Protein AF-W1WF90-F1 (afdb_monomer)

Secondary structure (DSSP, 8-state):
--TTS--HHHHHHHHHHHHHH-S--------TTT-SHHHHHHTTSS-EEEEEETTTS-HHHHHHHHHHHHHT-S-EEEEEEE--

Solvent-accessible surface area (backbone atoms only — not comparable to full-atom values): 5373 Å² total; per-residue (Å²): 128,73,85,72,77,58,61,69,70,57,52,50,52,52,49,55,50,53,60,72,78,37,100,74,86,87,81,88,63,66,60,65,84,82,46,63,64,36,55,64,52,40,64,75,42,89,53,44,73,46,78,41,50,60,96,71,65,50,76,66,54,53,53,51,42,50,52,60,52,58,70,57,75,41,50,73,78,48,73,48,81,40,79,133

Sequence (84 aa):
HPSEVVDSSKLSTIWDYIRDEYDVVIIDTPPVLDVTDAIVLAEKSDGVMLVVKNEVAGPKDLIEAKKRLTQVGIPLLGSIIIDV

Foldseek 3Di:
DCVPPDPVVVVVVVLVVVVVPDPDDDDDDPQVVPDCRCLVVCLSDQEDEAEAEPPPDDPVNVVVSVVSSVVSVHYHPYYDYDYD

Nearest PDB structures (foldseek):
  3la6-assembly2_K  TM=9.052E-01  e=2.678E-03  Escherichia coli K-12
  3la6-assembly2_M  TM=9.113E-01  e=3.749E-03  Escherichia coli K-12
  3la6-assembly1_G  TM=9.122E-01  e=3.749E-03  Escherichia coli K-12
  8jd0-assembly1_2  TM=6.995E-01  e=6.666E-01  Homo sapiens
  8jcy-assembly1_2  TM=6.831E-01  e=9.982E-01  Homo sapiens

pLDDT: mean 86.65, std 14.1, range [38.28, 97.62]

Structure (mmCIF, N/CA/C/O backbone):
data_AF-W1WF90-F1
#
_entry.id   AF-W1WF90-F1
#
loop_
_atom_site.group_PDB
_atom_site.id
_atom_site.type_symbol
_atom_site.label_atom_id
_atom_site.label_alt_id
_atom_site.label_comp_id
_atom_site.label_asym_id
_atom_site.label_entity_id
_atom_site.label_seq_id
_atom_site.pdbx_PDB_ins_code
_atom_site.Cartn_x
_atom_site.Cartn_y
_atom_site.Cartn_z
_atom_site.occupancy
_atom_site.B_iso_or_equiv
_atom_site.auth_seq_id
_atom_site.auth_comp_id
_atom_site.auth_asym_id
_atom_site.auth_atom_id
_atom_site.pdbx_PDB_model_num
ATOM 1 N N . HIS A 1 1 ? -2.081 23.623 -3.316 1.00 38.28 1 HIS A N 1
ATOM 2 C CA . HIS A 1 1 ? -1.553 22.652 -2.343 1.00 38.28 1 HI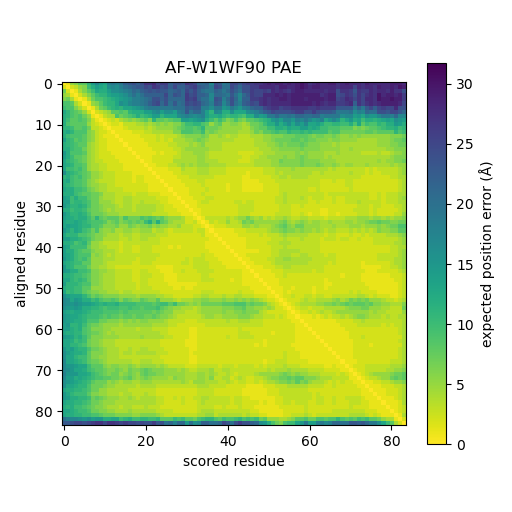S A CA 1
ATOM 3 C C . HIS A 1 1 ? -2.724 21.889 -1.739 1.00 38.28 1 HIS A C 1
ATOM 5 O O . HIS A 1 1 ? -3.629 22.546 -1.249 1.00 38.28 1 HIS A O 1
ATOM 11 N N . PRO A 1 2 ? -2.748 20.547 -1.791 1.00 40.19 2 PRO A N 1
ATOM 12 C CA . PRO A 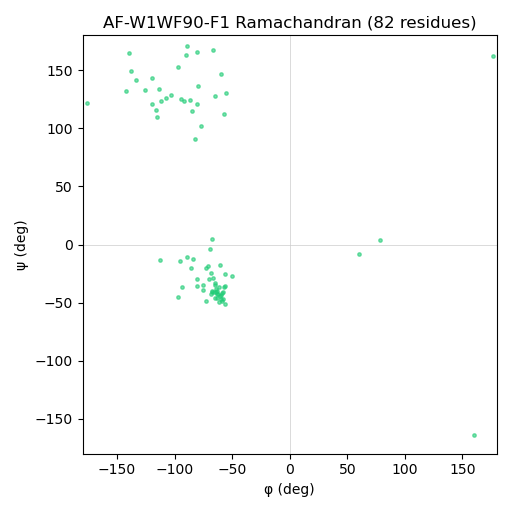1 2 ? -3.800 19.723 -1.175 1.00 40.19 2 PRO A CA 1
ATOM 13 C C . PRO A 1 2 ? -3.779 19.737 0.364 1.00 40.19 2 PRO A C 1
ATOM 15 O O . PRO A 1 2 ? -4.653 19.160 0.994 1.00 40.19 2 PRO A O 1
ATOM 18 N N . SER A 1 3 ? -2.794 20.410 0.967 1.00 42.28 3 SER A N 1
ATOM 19 C CA . SER A 1 3 ? -2.462 20.400 2.395 1.00 42.28 3 SER A CA 1
ATOM 20 C C . SER A 1 3 ? -3.491 21.050 3.333 1.00 42.28 3 SER A C 1
ATOM 22 O O . SER A 1 3 ? -3.222 21.155 4.524 1.00 42.28 3 SER A O 1
ATOM 24 N N . GLU A 1 4 ? -4.644 21.496 2.827 1.00 45.50 4 GLU A N 1
ATOM 25 C CA . GLU A 1 4 ? -5.740 22.081 3.626 1.00 45.50 4 GLU A CA 1
ATOM 26 C C . GLU A 1 4 ? -7.007 21.221 3.656 1.00 45.50 4 GLU A C 1
ATOM 28 O O . GLU A 1 4 ? -7.884 21.426 4.494 1.00 45.50 4 GLU A O 1
ATOM 33 N N . VAL A 1 5 ? -7.095 20.218 2.784 1.00 50.94 5 VAL A N 1
ATOM 34 C CA . VAL A 1 5 ? -7.974 19.081 3.029 1.00 50.94 5 VAL A CA 1
ATOM 35 C C . VAL A 1 5 ? -7.079 18.251 3.945 1.00 50.94 5 VAL A C 1
ATOM 37 O O . VAL A 1 5 ? -6.194 17.543 3.488 1.00 50.94 5 VAL A O 1
ATOM 40 N N . VAL A 1 6 ? -7.133 18.408 5.262 1.00 48.97 6 VAL A N 1
ATOM 41 C CA . VAL A 1 6 ? -8.142 17.769 6.090 1.00 48.97 6 VAL A CA 1
ATOM 42 C C . VAL A 1 6 ? -7.940 18.264 7.525 1.00 48.97 6 VAL A C 1
ATOM 44 O O . VAL A 1 6 ? -6.900 18.034 8.138 1.00 48.97 6 VAL A O 1
ATOM 47 N N . ASP A 1 7 ? -8.970 18.874 8.094 1.00 53.53 7 ASP A N 1
ATOM 48 C CA . ASP A 1 7 ? -9.195 18.811 9.536 1.00 53.53 7 ASP A CA 1
ATOM 49 C C . ASP A 1 7 ? -9.298 17.321 9.895 1.00 53.53 7 ASP A C 1
ATOM 51 O O . ASP A 1 7 ? -10.190 16.644 9.382 1.00 53.53 7 ASP A O 1
ATOM 55 N N . SER A 1 8 ? -8.333 16.770 10.642 1.00 61.53 8 SER A N 1
ATOM 56 C CA . SER A 1 8 ? -8.158 15.317 10.857 1.00 61.53 8 SER A CA 1
ATOM 57 C C . SER A 1 8 ? -9.447 14.607 11.292 1.00 61.53 8 SER A C 1
ATOM 59 O O . SER A 1 8 ? -9.652 13.441 10.953 1.00 61.53 8 SER A O 1
ATOM 61 N N . SER A 1 9 ? -10.343 15.348 11.950 1.00 65.25 9 SER A N 1
ATOM 62 C CA . SER A 1 9 ? -11.693 14.945 12.352 1.00 65.25 9 SER A CA 1
ATOM 63 C C . SER A 1 9 ? -12.654 14.660 11.183 1.00 65.25 9 SER A C 1
ATOM 65 O O . SER A 1 9 ? -13.492 13.758 11.250 1.00 65.25 9 SER A O 1
ATOM 67 N N . LYS A 1 10 ? -12.544 15.394 10.072 1.00 73.94 10 LYS A N 1
ATOM 68 C CA . LYS A 1 10 ? -13.389 15.201 8.886 1.00 73.94 10 LYS A CA 1
ATOM 69 C C . LYS A 1 10 ? -12.974 13.969 8.095 1.00 73.94 10 LYS A C 1
ATOM 71 O O . LYS A 1 10 ? -13.855 13.247 7.639 1.00 73.94 10 LYS A O 1
ATOM 76 N N . LEU A 1 11 ? -11.671 13.683 7.963 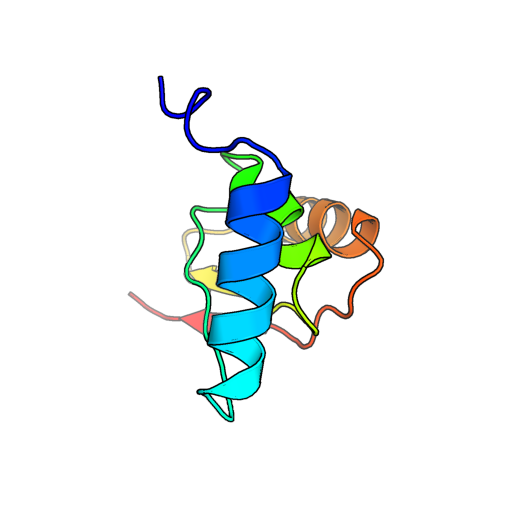1.00 73.88 11 LEU A N 1
ATOM 77 C CA . LEU A 1 11 ? -11.261 12.425 7.322 1.00 73.88 11 LEU A CA 1
ATOM 78 C C . LEU A 1 11 ? -11.627 11.213 8.145 1.00 73.88 11 LEU A C 1
ATOM 80 O O . LEU A 1 11 ? -12.014 10.224 7.542 1.00 73.88 11 LEU A O 1
ATOM 84 N N . SER A 1 12 ? -11.479 11.257 9.472 1.00 78.69 12 SER A N 1
ATOM 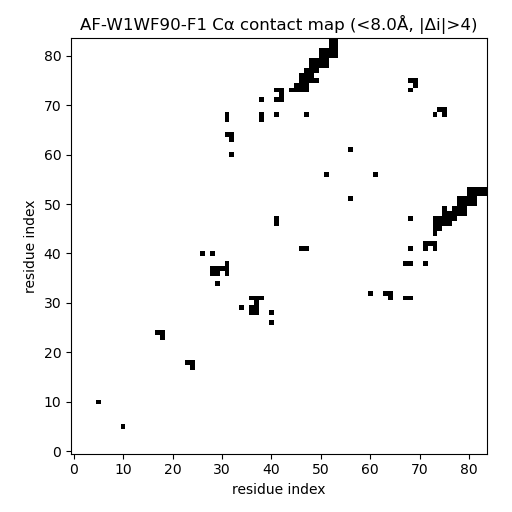85 C CA . SER A 1 12 ? -11.883 10.111 10.289 1.00 78.69 12 SER A CA 1
ATOM 86 C C . SER A 1 12 ? -13.370 9.827 10.100 1.00 78.69 12 SER A C 1
ATOM 88 O O . SER A 1 12 ? -13.733 8.695 9.826 1.00 78.69 12 SER A O 1
ATOM 90 N N . THR A 1 13 ? -14.205 10.871 10.090 1.00 86.50 13 THR A N 1
ATOM 91 C CA . THR A 1 13 ? -15.650 10.731 9.846 1.00 86.50 13 THR A CA 1
ATOM 92 C C . THR A 1 13 ? -15.955 10.134 8.468 1.00 86.50 13 THR A C 1
ATOM 94 O O . THR A 1 13 ? -16.794 9.247 8.349 1.00 86.50 13 THR A O 1
ATOM 97 N N . ILE A 1 14 ? -15.272 10.600 7.415 1.00 87.50 14 ILE A N 1
ATOM 98 C CA . ILE A 1 14 ? -15.434 10.048 6.059 1.00 87.50 14 ILE A CA 1
ATOM 99 C C . ILE A 1 14 ? -14.980 8.586 6.014 1.00 87.50 14 ILE A C 1
ATOM 101 O O . ILE A 1 14 ? -15.626 7.764 5.374 1.00 87.50 14 ILE A O 1
ATOM 105 N N . TRP A 1 15 ? -13.879 8.263 6.688 1.00 85.94 15 TRP A N 1
ATOM 106 C CA . TRP A 1 15 ? -13.335 6.913 6.725 1.00 85.94 15 TRP A CA 1
ATOM 107 C C . TRP A 1 15 ? -14.276 5.932 7.419 1.00 85.94 15 TRP A C 1
ATOM 109 O O . TRP A 1 15 ? -14.544 4.861 6.880 1.00 85.94 15 TRP A O 1
ATOM 119 N N . ASP A 1 16 ? -14.813 6.328 8.573 1.00 89.44 16 ASP A N 1
ATOM 120 C CA . ASP A 1 16 ? -15.771 5.529 9.332 1.00 89.44 16 ASP A CA 1
ATOM 121 C C . ASP A 1 16 ? -17.048 5.294 8.515 1.00 89.44 16 ASP A C 1
ATOM 123 O O . ASP A 1 16 ? -17.523 4.166 8.439 1.00 89.44 16 ASP A O 1
ATOM 127 N N . TYR A 1 17 ? -17.548 6.323 7.821 1.00 92.94 17 TYR A N 1
ATOM 128 C CA . TYR A 1 17 ? -18.698 6.198 6.921 1.00 92.94 17 TYR A CA 1
ATOM 129 C C . TYR A 1 17 ? -18.433 5.232 5.757 1.00 92.94 17 TYR A C 1
ATOM 131 O O . TYR A 1 17 ? -19.226 4.332 5.507 1.00 92.94 17 TYR A O 1
ATOM 139 N N . ILE A 1 18 ? -17.308 5.384 5.047 1.00 93.25 18 ILE A N 1
ATOM 140 C CA . ILE A 1 18 ? -16.970 4.505 3.915 1.00 93.25 18 ILE A CA 1
ATOM 141 C C . ILE A 1 18 ? -16.825 3.049 4.384 1.00 93.25 18 ILE A C 1
ATOM 143 O O . ILE A 1 18 ? -17.211 2.134 3.663 1.00 93.25 18 ILE A O 1
ATOM 147 N N . ARG A 1 19 ? -16.285 2.825 5.584 1.00 91.69 19 ARG A N 1
ATOM 148 C CA . ARG A 1 19 ? -16.132 1.483 6.152 1.00 91.69 19 ARG A CA 1
ATOM 149 C C . ARG A 1 19 ? -17.468 0.842 6.550 1.00 91.69 19 ARG A C 1
ATOM 151 O O . ARG A 1 19 ? -17.550 -0.379 6.519 1.00 91.69 19 ARG A O 1
ATOM 158 N N . ASP A 1 20 ? -18.473 1.629 6.929 1.00 94.81 20 ASP A N 1
ATOM 159 C CA . ASP A 1 20 ? -19.807 1.125 7.299 1.00 94.81 20 ASP A CA 1
ATOM 160 C C . ASP A 1 20 ? -20.677 0.818 6.066 1.00 94.81 20 ASP A C 1
ATOM 162 O O . ASP A 1 20 ? -21.422 -0.156 6.047 1.00 94.81 20 ASP A O 1
ATOM 166 N N . GLU A 1 21 ? -20.546 1.619 5.004 1.00 97.62 21 GLU A N 1
ATOM 167 C CA . GLU A 1 21 ? -21.407 1.528 3.815 1.00 97.62 21 GLU A CA 1
ATOM 168 C C . GLU A 1 21 ? -20.944 0.508 2.761 1.00 97.62 21 GLU A C 1
ATOM 170 O O . GLU A 1 21 ? -21.738 0.101 1.910 1.00 97.62 21 GLU A O 1
ATOM 175 N N . TYR A 1 22 ? -19.667 0.113 2.766 1.00 96.94 22 TYR A N 1
ATOM 176 C CA . TYR A 1 22 ? -19.095 -0.767 1.744 1.00 96.94 22 TYR A CA 1
ATOM 177 C C . TYR A 1 22 ? -18.429 -1.998 2.356 1.00 96.94 22 TYR A C 1
ATOM 179 O O . TYR A 1 22 ? -17.574 -1.885 3.229 1.00 96.94 22 TYR A O 1
ATOM 187 N N . ASP A 1 23 ? -18.724 -3.175 1.800 1.00 96.06 23 ASP A N 1
ATOM 188 C CA . ASP A 1 23 ? -18.077 -4.431 2.204 1.00 96.06 23 ASP A CA 1
ATOM 189 C C . ASP A 1 23 ? -16.573 -4.451 1.878 1.00 96.06 23 ASP A C 1
ATOM 191 O O . ASP A 1 23 ? -15.775 -5.082 2.572 1.00 96.06 23 ASP A O 1
ATOM 195 N N . VAL A 1 24 ? -16.185 -3.795 0.778 1.00 95.44 24 VAL A N 1
ATOM 196 C CA . VAL A 1 24 ? -14.806 -3.734 0.282 1.00 95.44 24 VAL A CA 1
ATOM 197 C C . VAL A 1 24 ? -14.527 -2.348 -0.282 1.00 95.44 24 VAL A C 1
ATOM 199 O O . VAL A 1 24 ? -15.276 -1.837 -1.113 1.00 95.44 24 VAL A O 1
ATOM 202 N N . VAL A 1 25 ? -13.392 -1.775 0.115 1.00 94.81 25 VAL A N 1
ATOM 203 C CA . VAL A 1 25 ? -12.922 -0.463 -0.335 1.00 94.81 25 VAL A CA 1
ATOM 204 C C . VAL A 1 25 ? -11.571 -0.638 -1.020 1.00 94.81 25 VAL A C 1
ATOM 206 O O . VAL A 1 25 ? -10.617 -1.116 -0.407 1.00 94.81 25 VAL A O 1
ATOM 209 N N . ILE A 1 26 ? -11.479 -0.250 -2.293 1.00 94.94 26 ILE A N 1
ATOM 210 C CA . ILE A 1 26 ? -10.218 -0.238 -3.047 1.00 94.94 26 ILE A CA 1
ATOM 211 C C . ILE A 1 26 ? -9.735 1.201 -3.143 1.00 94.94 26 ILE A C 1
ATOM 213 O O . ILE A 1 26 ? -10.477 2.089 -3.558 1.00 94.94 26 ILE A O 1
ATOM 217 N N . ILE A 1 27 ? -8.479 1.415 -2.770 1.00 93.62 27 ILE A N 1
ATOM 218 C CA . ILE A 1 27 ? -7.866 2.737 -2.727 1.00 93.62 27 ILE A CA 1
ATOM 219 C C . ILE A 1 27 ? -6.749 2.751 -3.751 1.00 93.62 27 ILE A C 1
ATOM 221 O O . ILE A 1 27 ? -5.730 2.083 -3.578 1.00 93.62 27 ILE A O 1
ATOM 225 N N . ASP A 1 28 ? -6.961 3.506 -4.821 1.00 93.00 28 ASP A N 1
ATOM 226 C CA . ASP A 1 28 ? -5.910 3.769 -5.791 1.00 93.00 28 ASP A CA 1
ATOM 227 C C . ASP A 1 28 ? -4.982 4.865 -5.263 1.00 93.00 28 ASP A C 1
ATOM 229 O O . ASP A 1 28 ? -5.428 5.862 -4.688 1.00 93.00 28 ASP A O 1
ATOM 233 N N . THR A 1 29 ? -3.680 4.661 -5.428 1.00 90.94 29 THR A N 1
ATOM 234 C CA . THR A 1 29 ? -2.650 5.561 -4.904 1.00 90.94 29 THR A CA 1
ATOM 235 C C . THR A 1 29 ? -1.561 5.764 -5.951 1.00 90.94 29 THR A C 1
ATOM 237 O O . THR A 1 29 ? -1.296 4.854 -6.740 1.00 90.94 29 THR A O 1
ATOM 240 N N . PRO A 1 30 ? -0.893 6.931 -5.987 1.00 91.06 30 PRO A N 1
ATOM 241 C CA . PRO A 1 30 ? 0.242 7.108 -6.883 1.00 91.06 30 PRO A CA 1
ATOM 242 C C . PRO A 1 30 ? 1.420 6.196 -6.473 1.00 91.06 30 PRO A C 1
ATOM 244 O O . PRO A 1 30 ? 1.424 5.649 -5.366 1.00 91.06 30 PRO A O 1
ATOM 247 N N . PRO A 1 31 ? 2.449 6.027 -7.327 1.00 92.25 31 PRO A N 1
ATOM 248 C CA . PRO A 1 31 ? 3.548 5.106 -7.051 1.00 92.25 31 PRO A CA 1
ATOM 249 C C . PRO A 1 31 ? 4.243 5.386 -5.710 1.00 92.25 31 PRO A C 1
ATOM 251 O O . PRO A 1 31 ? 4.691 6.501 -5.442 1.00 92.25 31 PRO A O 1
ATOM 254 N N . VAL A 1 32 ? 4.417 4.342 -4.891 1.00 92.50 32 VAL A N 1
ATOM 255 C CA . VAL A 1 32 ? 5.025 4.426 -3.542 1.00 92.50 32 VAL A CA 1
ATOM 256 C C . VAL A 1 32 ? 6.474 4.943 -3.536 1.00 92.50 32 VAL A C 1
ATOM 258 O O . VAL A 1 32 ? 7.013 5.344 -2.500 1.00 92.50 32 VAL A O 1
ATOM 261 N N . LEU A 1 33 ? 7.139 4.909 -4.692 1.00 92.56 33 LEU A N 1
ATOM 262 C CA . LEU A 1 33 ? 8.498 5.418 -4.853 1.00 92.56 33 LEU A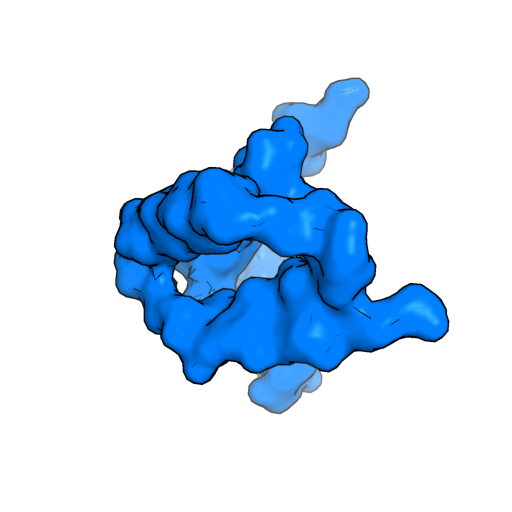 CA 1
ATOM 263 C C . LEU A 1 33 ? 8.533 6.941 -5.031 1.00 92.56 33 LEU A C 1
ATOM 265 O O . LEU A 1 33 ? 9.486 7.565 -4.557 1.00 92.56 33 LEU A O 1
ATOM 269 N N . ASP A 1 34 ? 7.479 7.526 -5.603 1.00 89.31 34 ASP A N 1
ATOM 270 C CA . ASP A 1 34 ? 7.434 8.936 -5.998 1.00 89.31 34 ASP A CA 1
ATOM 271 C C . ASP A 1 34 ? 6.831 9.833 -4.913 1.00 89.31 34 ASP A C 1
ATOM 273 O O . ASP A 1 34 ? 7.275 10.966 -4.723 1.00 89.31 34 ASP A O 1
ATOM 277 N N . VAL A 1 35 ? 5.825 9.333 -4.187 1.00 85.31 35 VAL A N 1
ATOM 278 C CA . VAL A 1 35 ? 5.051 10.122 -3.217 1.00 85.31 35 VAL A CA 1
ATOM 279 C C . VAL A 1 35 ? 4.740 9.349 -1.936 1.00 85.31 35 VAL A C 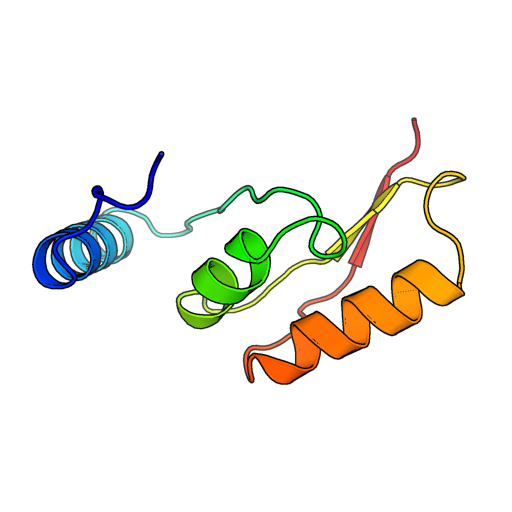1
ATOM 281 O O . VAL A 1 35 ? 4.839 8.1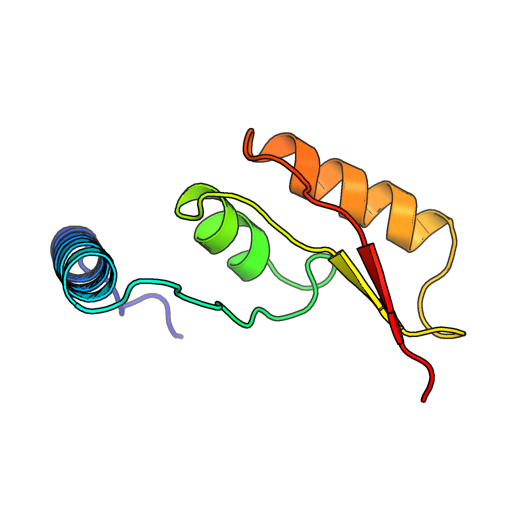25 -1.870 1.00 85.31 35 VAL A O 1
ATOM 284 N N . THR A 1 36 ? 4.329 10.082 -0.900 1.00 83.44 36 THR A N 1
ATOM 285 C CA . THR A 1 36 ? 3.995 9.533 0.422 1.00 83.44 36 THR A CA 1
ATOM 286 C C . THR A 1 36 ? 2.531 9.120 0.578 1.00 83.44 36 THR A C 1
ATOM 288 O O . THR A 1 36 ? 2.205 8.468 1.566 1.00 83.44 36 THR A O 1
ATOM 291 N N . ASP A 1 37 ? 1.647 9.468 -0.362 1.00 85.38 37 ASP A N 1
ATOM 292 C CA . ASP A 1 37 ? 0.199 9.223 -0.238 1.00 85.38 37 ASP A CA 1
ATOM 293 C C .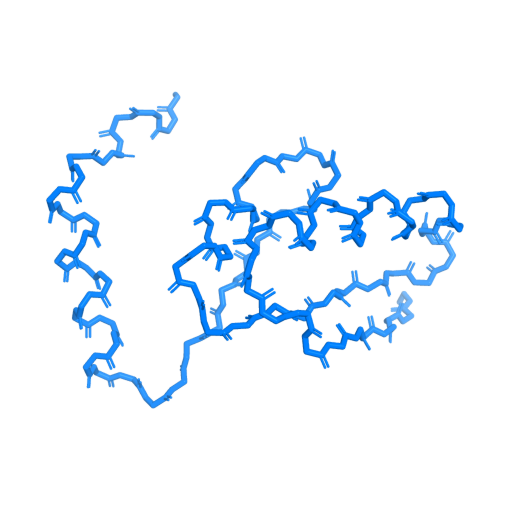 ASP A 1 37 ? -0.122 7.735 -0.048 1.00 85.38 37 ASP A C 1
ATOM 295 O O . ASP A 1 37 ? -0.923 7.377 0.814 1.00 85.38 37 ASP A O 1
ATOM 299 N N . ALA A 1 38 ? 0.577 6.862 -0.783 1.00 87.81 38 ALA A N 1
ATOM 300 C CA . ALA A 1 38 ? 0.445 5.412 -0.660 1.00 87.81 38 ALA A CA 1
ATOM 301 C C . ALA A 1 38 ? 0.726 4.911 0.767 1.00 87.81 38 ALA A C 1
ATOM 303 O O . ALA A 1 38 ? 0.046 4.012 1.242 1.00 87.81 38 ALA A O 1
ATOM 304 N N . ILE A 1 39 ? 1.691 5.513 1.472 1.00 89.38 39 ILE A N 1
ATOM 305 C CA . ILE A 1 39 ? 2.059 5.147 2.849 1.00 89.38 39 ILE A CA 1
ATOM 306 C C . ILE A 1 39 ? 0.980 5.603 3.833 1.00 89.38 39 ILE A C 1
ATOM 308 O O . ILE A 1 39 ? 0.511 4.805 4.638 1.00 89.38 39 ILE A O 1
ATOM 312 N N . VAL A 1 40 ? 0.538 6.858 3.728 1.00 88.94 40 VAL A N 1
ATOM 313 C CA . VAL A 1 40 ? -0.487 7.430 4.621 1.00 88.94 40 VAL A CA 1
ATOM 314 C C . VAL A 1 40 ? -1.826 6.702 4.479 1.00 88.94 40 VAL A C 1
ATOM 316 O O . VAL A 1 40 ? -2.526 6.470 5.464 1.00 88.94 40 VAL A O 1
ATOM 319 N N . LEU A 1 41 ? -2.200 6.340 3.252 1.00 89.69 41 LEU A N 1
ATOM 320 C CA . LEU A 1 41 ? -3.430 5.597 2.989 1.00 89.69 41 LEU A CA 1
ATOM 321 C C . LEU A 1 41 ? -3.293 4.122 3.381 1.00 89.69 41 LEU A C 1
ATOM 323 O O . LEU A 1 41 ? -4.244 3.554 3.918 1.00 89.69 41 LEU A O 1
ATOM 327 N N . ALA A 1 42 ? -2.110 3.525 3.203 1.00 90.81 42 ALA A N 1
ATOM 328 C CA . ALA A 1 42 ? -1.830 2.174 3.673 1.00 90.81 42 ALA A CA 1
ATOM 329 C C . ALA A 1 42 ? -2.010 2.043 5.194 1.00 90.81 42 ALA A C 1
ATOM 331 O O . ALA A 1 42 ? -2.640 1.083 5.627 1.00 90.81 42 ALA A O 1
ATOM 332 N N . GLU A 1 43 ? -1.556 3.021 5.992 1.00 89.56 43 GLU A N 1
ATOM 333 C CA . GLU A 1 43 ? -1.739 3.041 7.461 1.00 89.56 43 GLU A CA 1
ATOM 334 C C . GLU A 1 43 ? -3.209 2.946 7.898 1.00 89.56 43 GLU A C 1
ATOM 336 O O . GLU A 1 43 ? -3.501 2.516 9.012 1.00 89.56 43 GLU A O 1
ATOM 341 N N . LYS A 1 44 ? -4.143 3.364 7.039 1.00 88.19 44 LYS A N 1
ATOM 342 C CA . LYS A 1 44 ? -5.585 3.334 7.316 1.00 88.19 44 LYS A CA 1
ATOM 343 C C . LYS A 1 44 ? -6.272 2.082 6.766 1.00 88.19 44 LYS A C 1
ATOM 345 O O . LYS A 1 44 ? -7.413 1.816 7.135 1.00 88.19 44 LYS A O 1
ATOM 350 N N . SER A 1 45 ? -5.596 1.339 5.893 1.00 91.62 45 SER A N 1
ATOM 351 C CA . SER A 1 45 ? -6.113 0.152 5.209 1.00 91.62 45 SER A CA 1
ATOM 352 C C . SER A 1 45 ? -5.854 -1.140 5.987 1.00 91.62 45 SER A C 1
ATOM 354 O O . SER A 1 45 ? -4.982 -1.199 6.852 1.00 91.62 45 SER A O 1
ATOM 356 N N . ASP A 1 46 ? -6.573 -2.203 5.630 1.00 93.94 46 ASP A N 1
ATOM 357 C CA . ASP A 1 46 ? -6.380 -3.529 6.232 1.00 93.94 46 ASP A CA 1
ATOM 358 C C . ASP A 1 46 ? -5.240 -4.326 5.563 1.00 93.94 46 ASP A C 1
ATOM 360 O O . ASP A 1 46 ? -4.773 -5.338 6.090 1.00 93.94 46 ASP A O 1
ATOM 364 N N . GLY A 1 47 ? -4.757 -3.866 4.407 1.00 94.62 47 GLY A N 1
ATOM 365 C CA . GLY A 1 47 ? -3.643 -4.466 3.686 1.00 94.62 47 GLY A CA 1
ATOM 366 C C . GLY A 1 47 ? -3.370 -3.768 2.357 1.00 94.62 47 GLY A C 1
ATOM 367 O O . GLY A 1 47 ? -4.218 -3.064 1.815 1.00 94.62 47 GLY A O 1
ATOM 368 N N . VAL A 1 48 ? -2.172 -3.991 1.817 1.00 95.50 48 VAL A N 1
ATOM 369 C CA . VAL A 1 48 ? -1.728 -3.404 0.545 1.00 95.50 48 VAL A CA 1
ATOM 370 C C . VAL A 1 48 ? -1.403 -4.486 -0.472 1.00 95.50 48 VAL A C 1
ATOM 372 O O . VAL A 1 48 ? -0.830 -5.524 -0.144 1.00 95.50 48 VAL A O 1
ATOM 375 N N . MET A 1 49 ? -1.720 -4.203 -1.732 1.00 95.94 49 MET A N 1
ATOM 376 C CA . MET A 1 49 ? -1.308 -4.982 -2.893 1.00 95.94 49 MET A CA 1
ATOM 377 C C . MET A 1 49 ? -0.326 -4.157 -3.728 1.00 95.94 49 MET A C 1
ATOM 379 O O . MET A 1 49 ? -0.651 -3.050 -4.150 1.00 95.94 49 MET A O 1
ATOM 383 N N . LEU A 1 50 ? 0.877 -4.681 -3.978 1.00 95.06 50 LEU A N 1
ATOM 384 C CA . LEU A 1 50 ? 1.866 -3.992 -4.809 1.00 95.06 50 LEU A CA 1
ATOM 385 C C . LEU A 1 50 ? 1.619 -4.293 -6.291 1.00 95.06 50 LEU A C 1
ATOM 387 O O . LEU A 1 50 ? 1.805 -5.426 -6.733 1.00 95.06 50 LEU A O 1
ATOM 391 N N . VAL A 1 51 ? 1.254 -3.283 -7.074 1.00 95.25 51 VAL A N 1
ATOM 392 C CA . VAL A 1 51 ? 1.161 -3.416 -8.533 1.00 95.25 51 VAL A CA 1
ATOM 393 C C . VAL A 1 51 ? 2.527 -3.133 -9.155 1.00 95.25 51 VAL A C 1
ATOM 395 O O . VAL A 1 51 ? 3.125 -2.084 -8.924 1.00 95.25 51 VAL A O 1
ATOM 398 N N . VAL A 1 52 ? 3.025 -4.083 -9.941 1.00 94.88 52 VAL A N 1
ATOM 399 C CA . VAL A 1 52 ? 4.324 -4.030 -10.611 1.00 94.88 52 VAL A CA 1
ATOM 400 C C . VAL A 1 52 ? 4.098 -4.033 -12.111 1.00 94.88 52 VAL A C 1
ATOM 402 O O . VAL A 1 52 ? 3.614 -5.014 -12.673 1.00 94.88 52 VAL A O 1
ATOM 405 N N . LYS A 1 53 ? 4.482 -2.942 -12.770 1.00 92.69 53 LYS A N 1
ATOM 406 C CA . LYS A 1 53 ? 4.466 -2.881 -14.228 1.00 92.69 53 LYS A CA 1
ATOM 407 C C . LYS A 1 53 ? 5.711 -3.563 -14.791 1.00 92.69 53 LYS A C 1
ATOM 409 O O . LYS A 1 53 ? 6.834 -3.160 -14.470 1.00 92.69 53 LYS A O 1
ATOM 414 N N . ASN A 1 54 ? 5.495 -4.594 -15.606 1.00 87.56 54 ASN A N 1
ATOM 415 C CA . ASN A 1 54 ? 6.559 -5.354 -16.247 1.00 87.56 54 ASN A CA 1
ATOM 416 C C . ASN A 1 54 ? 7.418 -4.437 -17.135 1.00 87.56 54 ASN A C 1
ATOM 418 O O . ASN A 1 54 ? 6.930 -3.439 -17.664 1.00 87.56 54 ASN A O 1
ATOM 422 N N . GLU A 1 55 ? 8.713 -4.741 -17.227 1.00 88.12 55 GLU A N 1
ATOM 423 C CA . GLU A 1 55 ? 9.748 -3.967 -17.942 1.00 88.12 55 GLU A CA 1
ATOM 424 C C . GLU A 1 55 ? 9.981 -2.515 -17.474 1.00 88.12 55 GLU A C 1
ATOM 426 O O . GLU A 1 55 ? 10.951 -1.887 -17.896 1.00 88.12 55 GLU A O 1
ATOM 431 N N . VAL A 1 56 ? 9.149 -1.980 -16.574 1.00 89.12 56 VAL A N 1
ATOM 432 C CA . VAL A 1 56 ? 9.300 -0.628 -16.012 1.00 89.12 56 VAL A CA 1
ATOM 433 C C . VAL A 1 56 ? 10.000 -0.664 -14.656 1.00 89.12 56 VAL A C 1
ATOM 435 O O . VAL A 1 56 ? 10.903 0.132 -14.416 1.00 89.12 56 VAL A O 1
ATOM 438 N N . ALA A 1 57 ? 9.600 -1.578 -13.768 1.00 89.31 57 ALA A N 1
ATOM 439 C CA . ALA A 1 57 ? 10.166 -1.678 -12.424 1.00 89.31 57 ALA A CA 1
ATOM 440 C C . ALA A 1 57 ? 11.348 -2.660 -12.376 1.00 89.31 57 ALA A C 1
ATOM 442 O O . ALA A 1 57 ? 11.207 -3.842 -12.698 1.00 89.31 57 ALA A O 1
ATOM 443 N N . GLY A 1 58 ? 12.513 -2.190 -11.925 1.00 93.88 58 GLY A N 1
ATOM 444 C CA . GLY A 1 58 ? 13.696 -3.021 -11.729 1.00 93.88 58 GLY A CA 1
ATOM 445 C C . GLY A 1 58 ? 13.772 -3.657 -10.331 1.00 93.88 58 GLY A C 1
ATOM 446 O O . GLY A 1 58 ? 13.054 -3.267 -9.408 1.00 93.88 58 GLY A O 1
ATOM 447 N N . PRO A 1 59 ? 14.714 -4.594 -10.098 1.00 93.62 59 PRO A N 1
ATOM 448 C CA . PRO A 1 59 ? 14.880 -5.237 -8.791 1.00 93.62 59 PRO A CA 1
ATOM 449 C C . PRO A 1 59 ? 15.112 -4.261 -7.628 1.00 93.62 59 PRO A C 1
ATOM 451 O O . PRO A 1 59 ? 14.640 -4.499 -6.519 1.00 93.62 59 PRO A O 1
ATOM 454 N N . LYS A 1 60 ? 15.829 -3.153 -7.866 1.00 96.06 60 LYS A N 1
ATOM 455 C CA . LYS A 1 60 ? 16.079 -2.129 -6.837 1.00 96.06 60 LYS A CA 1
ATOM 456 C C . LYS A 1 60 ? 14.799 -1.396 -6.438 1.00 96.06 60 LYS A C 1
ATOM 458 O O . LYS A 1 60 ? 14.583 -1.183 -5.247 1.00 96.06 60 LYS A O 1
ATOM 463 N N . ASP A 1 61 ? 13.954 -1.083 -7.414 1.00 95.25 61 ASP A N 1
ATOM 464 C CA . ASP A 1 61 ? 12.672 -0.408 -7.208 1.00 95.25 61 ASP A CA 1
ATOM 465 C C . ASP A 1 61 ? 11.745 -1.279 -6.361 1.00 95.25 61 ASP A C 1
ATOM 467 O O . ASP A 1 61 ? 11.148 -0.806 -5.399 1.00 95.25 61 ASP A O 1
ATOM 471 N N . LEU A 1 62 ? 11.705 -2.585 -6.644 1.00 94.94 62 LEU A N 1
ATOM 472 C CA . LEU A 1 62 ? 10.904 -3.548 -5.884 1.00 94.94 62 LEU A CA 1
ATOM 473 C C . LEU A 1 62 ? 11.387 -3.717 -4.440 1.00 94.94 62 LEU A C 1
ATOM 475 O O . LEU A 1 62 ? 10.569 -3.803 -3.523 1.00 94.94 62 LEU A O 1
ATOM 479 N N . ILE A 1 63 ? 12.705 -3.756 -4.221 1.00 95.25 63 ILE A N 1
ATOM 480 C CA . ILE A 1 63 ? 13.285 -3.838 -2.873 1.00 95.25 63 ILE A CA 1
ATOM 481 C C . ILE A 1 63 ? 12.930 -2.588 -2.063 1.00 95.25 63 ILE A C 1
ATOM 483 O O . ILE A 1 63 ? 12.506 -2.707 -0.912 1.00 95.25 63 ILE A O 1
ATOM 487 N N . GLU A 1 64 ? 13.074 -1.403 -2.656 1.00 95.56 64 GLU A N 1
ATOM 488 C CA . GLU A 1 64 ? 12.761 -0.141 -1.987 1.00 95.56 64 GLU A CA 1
ATOM 489 C C . GLU A 1 64 ? 11.252 0.015 -1.747 1.00 95.56 64 GLU A C 1
ATOM 491 O O . GLU A 1 64 ? 10.846 0.357 -0.637 1.00 95.56 64 GLU A O 1
ATOM 496 N N . ALA A 1 65 ? 10.408 -0.324 -2.725 1.00 94.56 65 ALA A N 1
ATOM 497 C CA . ALA A 1 65 ? 8.953 -0.307 -2.577 1.00 94.56 65 ALA A CA 1
ATOM 498 C C . ALA A 1 65 ? 8.502 -1.234 -1.443 1.00 94.56 65 ALA A C 1
ATOM 500 O O . ALA A 1 65 ? 7.768 -0.812 -0.549 1.00 94.56 65 ALA A O 1
ATOM 501 N N . LYS A 1 66 ? 9.006 -2.477 -1.420 1.00 93.50 66 LYS A N 1
ATOM 502 C CA . LYS A 1 66 ? 8.732 -3.422 -0.334 1.00 93.50 66 LYS A CA 1
ATOM 503 C C . LYS A 1 66 ? 9.170 -2.851 1.010 1.00 93.50 66 LYS A C 1
ATOM 505 O O . LYS A 1 66 ? 8.394 -2.901 1.956 1.00 93.50 66 LYS A O 1
ATOM 510 N N . LYS A 1 67 ? 10.381 -2.294 1.101 1.00 93.69 67 LYS A N 1
ATOM 511 C CA . LYS A 1 67 ? 10.896 -1.695 2.337 1.00 93.69 67 LYS A CA 1
ATOM 512 C C . LYS A 1 67 ? 9.959 -0.603 2.855 1.00 93.69 67 LYS A C 1
ATOM 514 O O . LYS A 1 67 ? 9.559 -0.683 4.014 1.00 93.69 67 LYS A O 1
ATOM 519 N N . ARG A 1 68 ? 9.564 0.354 2.009 1.00 93.19 68 ARG A N 1
ATOM 520 C CA . ARG A 1 68 ? 8.639 1.439 2.384 1.00 93.19 68 ARG A CA 1
ATOM 521 C C . ARG A 1 68 ? 7.288 0.903 2.850 1.00 93.19 68 ARG A C 1
ATOM 523 O O . ARG A 1 68 ? 6.824 1.279 3.917 1.00 93.19 68 ARG A O 1
ATOM 530 N N . LEU A 1 69 ? 6.699 -0.033 2.107 1.00 91.94 69 LEU A N 1
ATOM 531 C CA . LEU A 1 69 ? 5.407 -0.627 2.466 1.00 91.94 69 LEU A CA 1
ATOM 532 C C . LEU A 1 69 ? 5.472 -1.419 3.779 1.00 91.94 69 LEU A C 1
ATOM 534 O O . LEU A 1 69 ? 4.567 -1.328 4.598 1.00 91.94 69 LEU A O 1
ATOM 538 N N . THR A 1 70 ? 6.561 -2.149 4.036 1.00 89.38 70 THR A N 1
ATOM 539 C CA . THR A 1 70 ? 6.710 -2.912 5.289 1.00 89.38 70 THR A CA 1
ATOM 540 C C . THR A 1 70 ? 6.929 -2.039 6.526 1.00 89.38 70 THR A C 1
ATOM 542 O O . THR A 1 70 ? 6.702 -2.511 7.636 1.00 89.38 70 THR A O 1
ATOM 545 N N . GLN A 1 71 ? 7.343 -0.777 6.365 1.00 89.44 71 GLN A N 1
ATOM 546 C CA . GLN A 1 71 ? 7.498 0.162 7.485 1.00 89.44 71 GLN A CA 1
ATOM 547 C C . GLN A 1 71 ? 6.157 0.639 8.054 1.00 89.44 71 GLN A C 1
ATOM 549 O O . GLN A 1 71 ? 6.114 1.061 9.204 1.00 89.44 71 GLN A O 1
ATOM 554 N N . VAL A 1 72 ? 5.078 0.528 7.275 1.00 87.12 72 VAL A N 1
ATOM 555 C CA . VAL A 1 72 ? 3.716 0.938 7.652 1.00 87.12 72 VAL A CA 1
ATOM 556 C C . VAL A 1 72 ? 3.129 0.054 8.759 1.00 87.12 72 VAL A C 1
ATOM 558 O O . VAL A 1 72 ? 2.245 0.472 9.498 1.00 87.12 72 VAL A O 1
ATOM 561 N N . GLY A 1 73 ? 3.611 -1.185 8.892 1.00 86.38 73 GLY A N 1
ATOM 562 C CA . GLY A 1 73 ? 3.091 -2.141 9.873 1.00 86.38 73 GLY A CA 1
ATOM 563 C C . GLY A 1 73 ? 1.776 -2.819 9.470 1.00 86.38 73 GLY A C 1
ATOM 564 O O . GLY A 1 73 ? 1.255 -3.618 10.245 1.00 86.38 73 GLY A O 1
ATOM 565 N N . ILE A 1 74 ? 1.270 -2.559 8.261 1.00 92.44 74 ILE A N 1
ATOM 566 C CA . ILE A 1 74 ? 0.129 -3.270 7.667 1.00 92.44 74 ILE A CA 1
ATOM 567 C C . ILE A 1 74 ? 0.605 -4.389 6.720 1.00 92.44 74 ILE A C 1
ATOM 569 O O . ILE A 1 74 ? 1.699 -4.293 6.149 1.00 92.44 74 ILE A O 1
ATOM 573 N N . PRO A 1 75 ? -0.180 -5.466 6.527 1.00 94.44 75 PRO A N 1
ATOM 574 C CA . PRO A 1 75 ? 0.221 -6.583 5.676 1.00 94.44 75 PRO A CA 1
ATOM 575 C C . PRO A 1 75 ? 0.372 -6.198 4.197 1.00 94.44 75 PRO A C 1
ATOM 577 O O . PRO A 1 75 ? -0.563 -5.709 3.563 1.00 94.44 75 PRO A O 1
ATOM 580 N N . LEU A 1 76 ? 1.529 -6.519 3.607 1.00 94.31 76 LEU A N 1
ATOM 581 C CA . LEU A 1 76 ? 1.664 -6.620 2.153 1.00 94.31 76 LEU A CA 1
ATOM 582 C C . LEU A 1 76 ? 1.052 -7.957 1.714 1.00 94.31 76 LEU A C 1
ATOM 584 O O . LEU A 1 76 ? 1.673 -9.007 1.878 1.00 94.31 76 LEU A O 1
ATOM 588 N N . LEU A 1 77 ? -0.167 -7.907 1.179 1.00 95.56 77 LEU A N 1
ATOM 589 C CA . LEU A 1 77 ? -0.972 -9.077 0.811 1.00 95.56 77 LEU A CA 1
ATOM 590 C C . LEU A 1 77 ? -0.356 -9.867 -0.348 1.00 95.56 77 LEU A C 1
ATOM 592 O O . LEU A 1 77 ? -0.537 -11.078 -0.455 1.00 95.56 77 LEU A O 1
ATOM 596 N N . GLY A 1 78 ? 0.388 -9.180 -1.211 1.00 94.12 78 GLY A N 1
ATOM 597 C CA . GLY A 1 78 ? 1.049 -9.771 -2.360 1.00 94.12 78 GLY A CA 1
ATOM 598 C C . GLY A 1 78 ? 1.396 -8.726 -3.407 1.00 94.12 78 GLY A C 1
ATOM 599 O O . GLY A 1 78 ? 1.399 -7.519 -3.143 1.00 94.12 78 GLY A O 1
ATOM 600 N N . SER A 1 79 ? 1.690 -9.209 -4.609 1.00 94.31 79 SER A N 1
ATOM 601 C CA . SER A 1 79 ? 2.000 -8.374 -5.762 1.00 94.31 79 SER A CA 1
ATOM 602 C C . SER A 1 79 ? 1.250 -8.844 -6.998 1.00 94.31 79 SER A C 1
ATOM 604 O O . SER A 1 79 ? 1.159 -10.048 -7.237 1.00 94.31 79 SER A O 1
ATOM 606 N N . ILE A 1 80 ? 0.788 -7.896 -7.808 1.00 96.06 80 ILE A N 1
ATOM 607 C CA . ILE A 1 80 ? 0.220 -8.146 -9.133 1.00 96.06 80 ILE A CA 1
ATOM 608 C C . ILE A 1 80 ? 1.239 -7.666 -10.158 1.00 96.06 80 ILE A C 1
ATOM 610 O O . ILE A 1 80 ? 1.663 -6.514 -10.104 1.00 96.06 80 ILE A O 1
ATOM 614 N N . ILE A 1 81 ? 1.624 -8.537 -11.086 1.00 95.25 81 ILE A N 1
ATOM 615 C CA . ILE A 1 81 ? 2.441 -8.150 -12.237 1.00 95.25 81 ILE A CA 1
ATOM 616 C C . ILE A 1 81 ? 1.487 -7.867 -13.392 1.00 95.25 81 ILE A C 1
ATOM 618 O O . ILE A 1 81 ? 0.662 -8.718 -13.722 1.00 95.25 81 ILE A O 1
ATOM 622 N N . ILE A 1 82 ? 1.591 -6.676 -13.973 1.00 94.44 82 ILE A N 1
ATOM 623 C CA . ILE A 1 82 ? 0.832 -6.289 -15.161 1.00 94.44 82 ILE A CA 1
ATOM 624 C C . ILE A 1 82 ? 1.786 -6.087 -16.335 1.00 94.44 82 ILE A C 1
ATOM 626 O O . ILE A 1 82 ? 2.827 -5.438 -16.191 1.00 94.44 82 ILE A O 1
ATOM 630 N N . ASP A 1 83 ? 1.419 -6.642 -17.484 1.00 88.44 83 ASP A N 1
ATOM 631 C CA . ASP A 1 83 ? 2.041 -6.304 -18.762 1.00 88.44 83 ASP A CA 1
ATOM 632 C C . ASP A 1 83 ? 1.453 -4.993 -19.304 1.00 88.44 83 ASP A C 1
ATOM 634 O O . ASP A 1 83 ? 0.454 -4.481 -18.786 1.00 88.44 83 ASP A O 1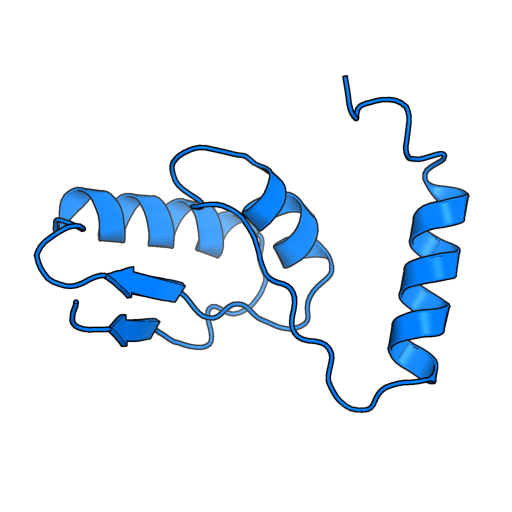
ATOM 638 N N . VAL A 1 84 ? 2.129 -4.412 -20.297 1.00 67.00 84 VAL A N 1
ATOM 639 C CA . VAL A 1 84 ? 1.710 -3.158 -20.942 1.00 67.00 84 VAL A CA 1
ATOM 640 C C . VAL A 1 84 ? 0.434 -3.350 -21.754 1.00 67.00 84 VAL A C 1
ATOM 642 O O . VAL A 1 84 ? 0.346 -4.367 -22.477 1.00 67.00 84 VAL A O 1
#

Mean predicted aligned error: 6.07 Å

Radius of gyration: 14.42 Å; Cα contacts (8 Å, |Δi|>4): 76; chains: 1; bounding box: 38×32×33 Å